Protein AF-A0A197K9C3-F1 (afdb_monomer_lite)

Sequence (88 aa):
NYPFKPNGQCVAGCTNKVGRAMFPNYSEDPKSPYFIQSLAYTFESGSPNTVKFMTDAGMCMGPCPIEELNLYRQQYDAQKAWYNANKS

Radius of gyration: 12.03 Å; chains: 1; bounding box: 29×26×28 Å

pLDDT: mean 96.78, std 2.85, range [79.25, 98.62]

Foldseek 3Di:
DQPADDFDPQLVVLLCVLLCVVPVQQDCPPPRPCNLVNCCCCQVPPDPSVVSSCVSSVVSCVPPDPVRVCSCVVCPVVNNVVSVVPSD

Secondary structure (DSSP, 8-state):
---SPPPPHHHHHHHHHHHHHH-TT----TTSTTHHHHHHHHH-TT-HHHHHHHHHHHHHHTTS-HHHHHHHHHHHHHHHHHHHHH--

Organism: NCBI:txid1314771

Structure (mmCIF, N/CA/C/O backbone):
data_AF-A0A197K9C3-F1
#
_entry.id   AF-A0A197K9C3-F1
#
loop_
_atom_site.group_PDB
_atom_site.id
_atom_site.type_symbol
_atom_site.label_atom_id
_atom_site.label_alt_id
_atom_site.label_comp_id
_atom_site.label_asym_id
_atom_site.label_entity_id
_atom_site.label_seq_id
_atom_site.pdbx_PDB_ins_code
_atom_site.Cartn_x
_atom_site.Cartn_y
_atom_site.Cartn_z
_atom_site.occupancy
_atom_site.B_iso_or_equiv
_atom_site.auth_seq_id
_atom_site.auth_comp_id
_atom_site.auth_asym_id
_atom_site.auth_atom_id
_atom_site.pdbx_PDB_model_num
ATOM 1 N N . ASN A 1 1 ? -14.500 9.836 -4.056 1.00 83.81 1 ASN A N 1
ATOM 2 C CA . ASN A 1 1 ? -13.873 9.301 -5.288 1.00 83.81 1 ASN A CA 1
ATOM 3 C C . ASN A 1 1 ? -12.380 9.145 -5.033 1.00 83.81 1 ASN A C 1
ATOM 5 O O . ASN A 1 1 ? -11.828 10.039 -4.401 1.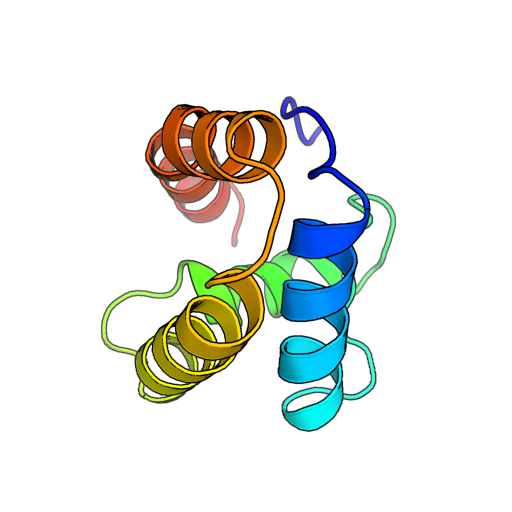00 83.81 1 ASN A O 1
ATOM 9 N N . TYR A 1 2 ? -11.753 8.048 -5.463 1.00 93.25 2 TYR A N 1
ATOM 10 C CA . TYR A 1 2 ? -10.316 7.805 -5.266 1.00 93.25 2 TYR A CA 1
ATOM 11 C C . TYR A 1 2 ? -9.531 8.367 -6.469 1.00 93.25 2 TYR A C 1
ATOM 13 O O . TYR A 1 2 ? -9.700 7.852 -7.573 1.00 93.25 2 TYR A O 1
ATOM 21 N N . PRO A 1 3 ? -8.739 9.448 -6.310 1.00 95.69 3 PRO A N 1
ATOM 22 C CA . PRO A 1 3 ? -8.201 10.218 -7.438 1.00 95.69 3 PRO A CA 1
ATOM 23 C C . PRO A 1 3 ? -6.835 9.731 -7.955 1.00 95.69 3 PRO A C 1
ATOM 25 O O . PRO A 1 3 ? -6.192 10.439 -8.729 1.00 95.69 3 PRO A O 1
ATOM 28 N N . PHE A 1 4 ? -6.357 8.567 -7.516 1.00 96.81 4 PHE A N 1
ATOM 29 C CA . PHE A 1 4 ? -5.004 8.091 -7.815 1.00 96.81 4 PHE A CA 1
ATOM 30 C C . PHE A 1 4 ? -4.987 7.092 -8.963 1.00 96.81 4 PHE A C 1
ATOM 32 O O . PHE A 1 4 ? -5.963 6.385 -9.221 1.00 96.81 4 PHE A O 1
ATOM 39 N N . LYS A 1 5 ? -3.847 7.024 -9.651 1.00 96.50 5 LYS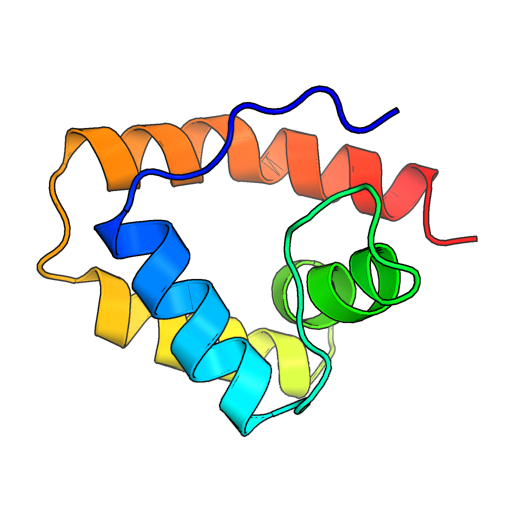 A N 1
ATOM 40 C CA . LYS A 1 5 ? -3.634 6.042 -10.710 1.00 96.50 5 LYS A CA 1
ATOM 41 C C . LYS A 1 5 ? -3.451 4.655 -10.089 1.00 96.50 5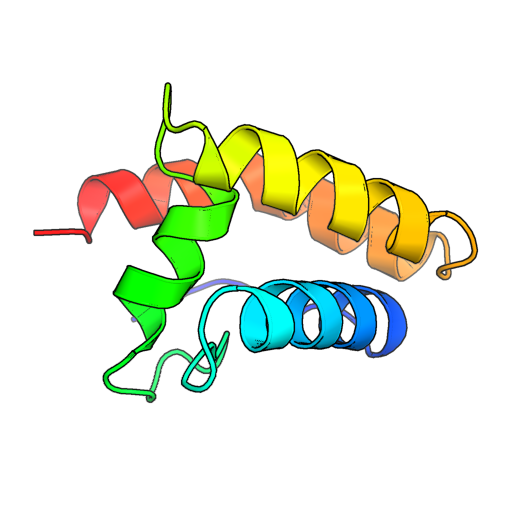 LYS A C 1
ATOM 43 O O . LYS A 1 5 ? -2.744 4.555 -9.080 1.00 96.50 5 LYS A O 1
ATOM 48 N N . PRO A 1 6 ? -4.012 3.598 -10.703 1.00 95.25 6 PRO A N 1
ATOM 49 C CA . PRO A 1 6 ? -3.698 2.229 -10.323 1.00 95.25 6 PRO A CA 1
ATOM 50 C C . PRO A 1 6 ? -2.189 1.985 -10.348 1.00 95.25 6 PRO A C 1
ATOM 52 O O . PRO A 1 6 ? -1.486 2.501 -11.222 1.00 95.25 6 PRO A O 1
ATOM 55 N N . ASN A 1 7 ? -1.704 1.183 -9.403 1.00 96.31 7 ASN A N 1
ATOM 56 C CA . ASN A 1 7 ? -0.339 0.677 -9.448 1.00 96.31 7 ASN A CA 1
ATOM 57 C C . ASN A 1 7 ? -0.137 -0.188 -10.702 1.00 96.31 7 ASN A C 1
ATOM 59 O O . ASN A 1 7 ? -1.088 -0.767 -11.235 1.00 96.31 7 ASN A O 1
ATOM 63 N N . GLY A 1 8 ? 1.110 -0.285 -11.166 1.00 96.50 8 GLY A N 1
ATOM 64 C CA . GLY A 1 8 ? 1.451 -1.223 -12.231 1.00 96.50 8 GLY A CA 1
ATOM 65 C C . GLY A 1 8 ? 1.274 -2.681 -11.791 1.00 96.50 8 GLY A C 1
ATOM 66 O O . GLY A 1 8 ? 1.032 -2.971 -10.616 1.00 96.50 8 GLY A O 1
ATOM 67 N N . GLN A 1 9 ? 1.343 -3.607 -12.749 1.00 97.88 9 GLN A N 1
ATOM 68 C CA . GLN A 1 9 ? 0.947 -5.000 -12.528 1.00 97.88 9 GLN A CA 1
ATOM 69 C C . GLN A 1 9 ? 1.813 -5.709 -11.480 1.00 97.88 9 GLN A C 1
ATOM 71 O O . GLN A 1 9 ? 1.286 -6.522 -10.721 1.00 97.88 9 GLN A O 1
ATOM 76 N N . CYS A 1 10 ? 3.112 -5.403 -11.405 1.00 98.44 10 CYS A N 1
ATOM 77 C CA . CYS A 1 10 ? 4.004 -6.018 -10.423 1.00 98.44 10 CYS A CA 1
ATOM 78 C C . CYS A 1 10 ? 3.704 -5.518 -9.007 1.00 98.44 10 CYS A C 1
ATOM 80 O O . CYS A 1 10 ? 3.459 -6.322 -8.103 1.00 98.44 10 CYS A O 1
ATOM 82 N N . VAL A 1 11 ? 3.647 -4.196 -8.818 1.00 98.50 11 VAL A N 1
ATOM 83 C CA . VAL A 1 11 ? 3.344 -3.579 -7.515 1.00 98.50 11 VAL A CA 1
ATOM 84 C C . VAL A 1 11 ? 1.953 -3.994 -7.037 1.00 98.50 11 VAL A C 1
ATOM 86 O O . VAL A 1 11 ? 1.822 -4.451 -5.902 1.00 98.50 11 VAL A O 1
ATOM 89 N N . ALA A 1 12 ? 0.941 -3.925 -7.911 1.00 97.88 12 ALA A N 1
ATOM 90 C CA . ALA A 1 12 ? -0.416 -4.379 -7.608 1.00 97.88 12 ALA A CA 1
ATOM 91 C C . ALA A 1 12 ? -0.460 -5.883 -7.290 1.00 97.88 12 ALA A C 1
ATOM 93 O O . ALA A 1 12 ? -1.194 -6.318 -6.405 1.00 97.88 12 ALA A O 1
ATOM 94 N N . GLY A 1 13 ? 0.331 -6.706 -7.983 1.00 98.25 13 GLY A N 1
ATOM 95 C CA . GLY A 1 13 ? 0.457 -8.131 -7.680 1.00 98.25 13 GLY A CA 1
ATOM 96 C C . GLY A 1 13 ? 0.994 -8.376 -6.268 1.00 98.25 13 GLY A C 1
ATOM 97 O O . GLY A 1 13 ? 0.465 -9.218 -5.540 1.00 98.25 13 GLY A O 1
ATOM 98 N N . CYS A 1 14 ? 2.000 -7.607 -5.851 1.00 98.56 14 CYS A N 1
ATOM 99 C CA . CYS A 1 14 ? 2.591 -7.705 -4.520 1.00 98.56 14 CYS A CA 1
ATOM 100 C C . CYS A 1 14 ? 1.653 -7.248 -3.400 1.00 98.56 14 CYS A C 1
ATOM 102 O O . CYS A 1 14 ? 1.473 -7.989 -2.429 1.00 98.56 14 CYS A O 1
ATOM 104 N N . THR A 1 15 ? 1.020 -6.080 -3.538 1.00 98.06 15 THR A N 1
ATOM 105 C CA . THR A 1 15 ? 0.037 -5.581 -2.560 1.00 98.06 15 THR A CA 1
ATOM 106 C C . THR A 1 15 ? -1.142 -6.541 -2.430 1.00 98.06 15 THR A C 1
ATOM 108 O O . THR A 1 15 ? -1.501 -6.912 -1.314 1.00 98.06 15 THR A O 1
ATOM 111 N N . ASN A 1 16 ? -1.685 -7.046 -3.546 1.00 98.06 16 ASN A N 1
ATOM 112 C CA . ASN A 1 16 ? -2.775 -8.024 -3.521 1.00 98.06 16 ASN A CA 1
ATOM 113 C C . ASN A 1 16 ? -2.355 -9.353 -2.888 1.00 98.06 16 ASN A C 1
ATOM 115 O O . ASN A 1 16 ? -3.117 -9.912 -2.102 1.00 98.06 16 ASN A O 1
ATOM 119 N N . LYS A 1 17 ? -1.163 -9.873 -3.202 1.00 98.25 17 LYS A N 1
ATOM 120 C CA . LYS A 1 17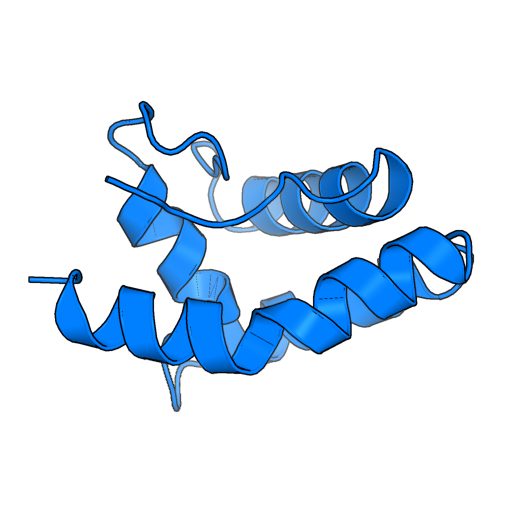 ? -0.670 -11.134 -2.628 1.00 98.25 17 LYS A CA 1
ATOM 121 C C . LYS A 1 17 ? -0.560 -11.047 -1.107 1.00 98.25 17 LYS A C 1
ATOM 123 O O . LYS A 1 17 ? -1.079 -11.914 -0.408 1.00 98.25 17 LYS A O 1
ATOM 128 N N . VAL A 1 18 ? 0.113 -10.015 -0.602 1.00 98.50 18 VAL A N 1
ATOM 129 C CA . VAL A 1 18 ? 0.329 -9.828 0.841 1.00 98.50 18 VAL A CA 1
ATOM 130 C C . VAL A 1 18 ? -0.979 -9.471 1.536 1.00 98.50 18 VAL A C 1
ATOM 132 O O . VAL A 1 18 ? -1.331 -10.079 2.545 1.00 98.50 18 VAL A O 1
ATOM 135 N N . GLY A 1 19 ? -1.745 -8.549 0.954 1.00 98.19 19 GLY A N 1
ATOM 136 C CA . GLY A 1 19 ? -3.035 -8.122 1.476 1.00 98.19 19 GLY A CA 1
ATOM 137 C C . GLY A 1 19 ? -4.010 -9.282 1.625 1.00 98.19 19 GLY A C 1
ATOM 138 O O . GLY A 1 19 ? -4.570 -9.462 2.700 1.00 98.19 19 GLY A O 1
ATOM 139 N N . ARG A 1 20 ? -4.141 -10.142 0.605 1.00 98.44 20 ARG A N 1
ATOM 140 C CA . ARG A 1 20 ? -5.029 -11.319 0.654 1.00 98.44 20 ARG A CA 1
ATOM 141 C C . ARG A 1 20 ? -4.577 -12.390 1.639 1.00 98.44 20 ARG A C 1
ATOM 143 O O . ARG A 1 20 ? -5.421 -13.101 2.177 1.00 98.44 20 ARG A O 1
ATOM 150 N N . ALA A 1 21 ? -3.275 -12.493 1.906 1.00 98.25 21 ALA A N 1
ATOM 151 C CA . ALA A 1 21 ? -2.758 -13.386 2.939 1.00 98.25 21 ALA A CA 1
ATOM 152 C C . ALA A 1 21 ? -3.124 -12.915 4.360 1.00 98.25 21 ALA A C 1
ATOM 154 O O . ALA A 1 21 ? -3.266 -13.741 5.257 1.00 98.25 21 ALA A O 1
ATOM 155 N N . MET A 1 22 ? -3.287 -11.604 4.570 1.00 97.81 22 MET A N 1
ATOM 156 C CA . MET A 1 22 ? -3.677 -11.022 5.863 1.00 97.81 22 MET A CA 1
ATOM 157 C C . MET A 1 22 ? -5.194 -10.833 5.993 1.00 97.81 22 MET A C 1
ATOM 159 O O . MET A 1 22 ? -5.748 -10.908 7.086 1.00 97.81 22 MET A O 1
ATOM 163 N N . PHE A 1 23 ? -5.866 -10.595 4.871 1.00 98.12 23 PHE A N 1
ATOM 164 C CA . PHE A 1 23 ? -7.288 -10.321 4.776 1.00 98.12 23 PHE A CA 1
ATOM 165 C C . PHE A 1 23 ? -7.827 -10.866 3.450 1.00 98.12 23 PHE A C 1
ATOM 167 O O . PHE A 1 23 ? -7.633 -10.232 2.417 1.00 98.12 23 PHE A O 1
ATOM 174 N N . PRO A 1 24 ? -8.535 -12.009 3.439 1.00 97.88 24 PRO A N 1
ATOM 175 C CA . PRO A 1 24 ? -8.961 -12.663 2.196 1.00 97.88 24 PRO A CA 1
ATOM 176 C C . PRO A 1 24 ? -9.754 -11.770 1.228 1.00 97.88 24 PRO A C 1
ATOM 178 O O . PRO A 1 24 ? -9.655 -11.941 0.016 1.00 97.88 24 PRO A O 1
ATOM 181 N N . ASN A 1 25 ? -10.489 -10.787 1.756 1.00 97.88 25 ASN A N 1
ATOM 182 C CA . ASN A 1 25 ? -11.285 -9.836 0.978 1.00 97.88 25 ASN A CA 1
ATOM 183 C C . ASN A 1 25 ? -10.512 -8.566 0.564 1.00 97.88 25 ASN A C 1
ATOM 185 O O . ASN A 1 25 ? -11.120 -7.599 0.102 1.00 97.88 25 ASN A O 1
ATOM 189 N N . TYR A 1 26 ? -9.188 -8.547 0.740 1.00 98.19 26 TYR A N 1
ATOM 190 C CA . TYR A 1 26 ? -8.343 -7.415 0.382 1.00 98.19 26 TYR A CA 1
ATOM 191 C C . TYR A 1 26 ? -8.524 -7.020 -1.085 1.00 98.19 26 TYR A C 1
ATOM 193 O O . TYR A 1 26 ? -8.448 -7.853 -1.996 1.00 98.19 26 TYR A O 1
ATOM 201 N N . SER A 1 27 ? -8.734 -5.725 -1.301 1.00 96.38 27 SER A N 1
ATOM 202 C CA . SER A 1 27 ? -8.984 -5.139 -2.607 1.00 96.38 27 SER A CA 1
ATOM 203 C C . SER A 1 27 ? -8.548 -3.679 -2.647 1.00 96.38 27 SER A C 1
ATOM 205 O O . SER A 1 27 ? -9.032 -2.860 -1.870 1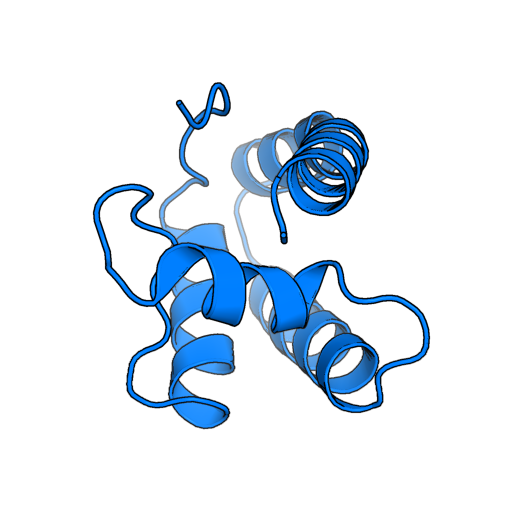.00 96.38 27 SER A O 1
ATOM 207 N N . GLU A 1 28 ? -7.716 -3.340 -3.629 1.00 93.69 28 GLU A N 1
ATOM 208 C CA . GLU A 1 28 ? -7.368 -1.954 -3.976 1.00 93.69 28 GLU A CA 1
ATOM 209 C C . GLU A 1 28 ? -8.334 -1.339 -5.011 1.00 93.69 28 GLU A C 1
ATOM 211 O O . GLU A 1 28 ? -8.139 -0.204 -5.437 1.00 93.69 28 GLU A O 1
ATOM 216 N N . ASP A 1 29 ? -9.389 -2.058 -5.423 1.00 94.50 29 ASP A N 1
ATOM 217 C CA . ASP A 1 29 ? -10.471 -1.476 -6.229 1.00 94.50 29 ASP A CA 1
ATOM 218 C C . ASP A 1 29 ? -11.300 -0.496 -5.374 1.00 94.50 29 ASP A C 1
ATOM 220 O O . ASP A 1 29 ? -11.934 -0.945 -4.412 1.00 94.50 29 ASP A O 1
ATOM 224 N N . PRO A 1 30 ? -11.371 0.804 -5.727 1.00 94.50 30 PRO A N 1
ATOM 225 C CA . PRO A 1 30 ? -12.152 1.798 -4.993 1.00 94.50 30 PRO A CA 1
ATOM 226 C C . PRO A 1 30 ? -13.668 1.563 -5.006 1.00 94.50 30 PRO A C 1
ATOM 228 O O . PRO A 1 30 ? -14.389 2.236 -4.270 1.00 94.50 30 PRO A O 1
ATOM 231 N N . LYS A 1 31 ? -14.174 0.638 -5.830 1.00 94.81 31 LYS A N 1
ATOM 232 C CA . LYS A 1 31 ? -15.582 0.211 -5.832 1.00 94.81 31 LYS A CA 1
ATOM 233 C C . LYS A 1 31 ? -15.861 -0.948 -4.875 1.00 94.81 31 LYS A C 1
ATOM 235 O O . LYS A 1 31 ? -17.024 -1.264 -4.635 1.00 94.81 31 LYS A O 1
ATOM 240 N N . SER A 1 32 ? -14.825 -1.602 -4.353 1.00 96.06 32 SER A N 1
ATOM 241 C CA . SER A 1 32 ? -14.988 -2.711 -3.416 1.00 96.06 32 SER A CA 1
ATOM 242 C C . SER A 1 32 ? -15.510 -2.212 -2.065 1.00 96.06 32 SER A C 1
ATOM 244 O O . SER A 1 32 ? -14.983 -1.226 -1.543 1.00 96.06 32 SER A O 1
ATOM 246 N N . PRO A 1 33 ? -16.460 -2.920 -1.420 1.00 96.88 33 PRO A N 1
ATOM 247 C CA . PRO A 1 33 ? -16.878 -2.593 -0.054 1.00 96.88 33 PRO A CA 1
ATOM 248 C C . PRO A 1 33 ? -15.733 -2.742 0.962 1.00 96.88 33 PRO A C 1
ATOM 250 O O . PRO A 1 33 ? -15.807 -2.212 2.065 1.00 96.88 33 PRO A O 1
ATOM 253 N N . TYR A 1 34 ? -14.657 -3.437 0.587 1.00 97.75 34 TYR A N 1
ATOM 254 C CA . TYR A 1 34 ? -13.489 -3.680 1.428 1.00 97.75 34 TYR A CA 1
ATOM 255 C C . TYR A 1 34 ? -12.335 -2.707 1.165 1.00 97.75 34 TYR A C 1
ATOM 257 O O . TYR A 1 34 ? -11.258 -2.874 1.737 1.00 97.75 34 TYR A O 1
ATOM 265 N N . PHE A 1 35 ? -12.528 -1.703 0.306 1.00 97.06 35 PHE A N 1
ATOM 266 C CA . PHE A 1 35 ? -11.461 -0.805 -0.130 1.00 97.06 35 PHE A CA 1
ATOM 267 C C . PHE A 1 35 ? -10.792 -0.056 1.030 1.00 97.06 35 PHE A C 1
ATOM 269 O O . PHE A 1 35 ? -9.589 -0.187 1.238 1.00 97.06 35 PHE A O 1
ATOM 276 N N . ILE A 1 36 ? -11.569 0.668 1.843 1.00 97.31 36 ILE A N 1
ATOM 277 C CA . ILE A 1 36 ? -11.038 1.431 2.988 1.00 97.31 36 ILE A CA 1
ATOM 278 C C . ILE A 1 36 ? -10.360 0.504 4.005 1.00 97.31 36 ILE A C 1
ATOM 280 O O . ILE A 1 36 ? -9.262 0.799 4.472 1.00 97.31 36 ILE A O 1
ATOM 284 N N . GLN A 1 37 ? -10.963 -0.654 4.288 1.00 97.38 37 GLN A N 1
ATOM 285 C CA . GLN A 1 37 ? -10.366 -1.660 5.170 1.00 97.38 37 GLN A CA 1
ATOM 286 C C . GLN A 1 37 ? -9.036 -2.197 4.618 1.00 97.38 37 GLN A C 1
ATOM 288 O O . GLN A 1 37 ? -8.109 -2.452 5.381 1.00 97.38 37 GLN A O 1
ATOM 293 N N . SER A 1 38 ? -8.923 -2.349 3.299 1.00 98.00 38 SER A N 1
ATOM 294 C CA . SER A 1 38 ? -7.692 -2.789 2.635 1.00 98.00 38 SER A CA 1
ATOM 295 C C . SER A 1 38 ? -6.602 -1.723 2.727 1.00 98.00 38 SER A C 1
ATOM 297 O O . SER A 1 38 ? -5.469 -2.040 3.080 1.00 98.00 38 SER A O 1
ATOM 299 N N . LEU A 1 39 ? -6.953 -0.451 2.510 1.00 97.62 39 LEU A N 1
ATOM 300 C CA . LEU A 1 39 ? -6.028 0.677 2.664 1.00 97.62 39 LEU A CA 1
ATOM 301 C C . LEU A 1 39 ? -5.476 0.810 4.092 1.00 97.62 39 LEU A C 1
ATOM 303 O O . LEU A 1 39 ? -4.346 1.267 4.266 1.00 97.62 39 LEU A O 1
ATOM 307 N N . ALA A 1 40 ? -6.218 0.367 5.112 1.00 97.88 40 ALA A N 1
ATOM 308 C CA . ALA A 1 40 ? -5.748 0.380 6.496 1.00 97.88 40 ALA A CA 1
ATOM 309 C C . ALA A 1 40 ? -4.477 -0.466 6.704 1.00 97.88 40 ALA A C 1
ATOM 311 O O . ALA A 1 40 ? -3.642 -0.097 7.525 1.00 97.88 40 ALA A O 1
ATOM 312 N N . TYR A 1 41 ? -4.278 -1.541 5.928 1.00 98.19 41 TYR A N 1
ATOM 313 C CA . TYR A 1 41 ? -3.042 -2.338 5.965 1.00 98.19 41 TYR A CA 1
ATOM 314 C C . TYR A 1 41 ? -1.823 -1.572 5.446 1.00 98.19 41 TYR A C 1
ATOM 316 O O . TYR A 1 41 ? -0.698 -1.940 5.747 1.00 98.19 41 TYR A O 1
ATOM 324 N N . THR A 1 42 ? -2.014 -0.512 4.668 1.00 97.12 42 THR A N 1
ATOM 325 C CA . THR A 1 42 ? -0.913 0.309 4.150 1.00 97.12 42 THR A CA 1
ATOM 326 C C . THR A 1 42 ? -0.748 1.591 4.965 1.00 97.12 42 THR A C 1
ATOM 328 O O . THR A 1 42 ? 0.373 2.030 5.217 1.00 97.12 42 THR A O 1
ATOM 331 N N . PHE A 1 43 ? -1.852 2.204 5.400 1.00 97.38 43 PHE A N 1
ATOM 332 C CA . PHE A 1 43 ? -1.847 3.594 5.862 1.00 97.38 43 PHE A CA 1
ATOM 333 C C . PHE A 1 43 ? -2.211 3.805 7.335 1.00 97.38 43 PHE A C 1
ATOM 335 O O . PHE A 1 43 ? -1.954 4.898 7.856 1.00 97.38 43 PHE A O 1
ATOM 342 N N . GLU A 1 44 ? -2.757 2.803 8.035 1.00 96.94 44 GLU A N 1
ATOM 343 C CA . GLU A 1 44 ? -3.113 2.968 9.447 1.00 96.94 44 GLU A CA 1
ATOM 344 C C . GLU A 1 44 ? -1.847 3.045 10.307 1.00 96.94 44 GLU A C 1
ATOM 346 O O . GLU A 1 44 ? -1.051 2.107 10.386 1.00 96.94 44 GLU A O 1
ATOM 351 N N . SER A 1 45 ? -1.618 4.198 10.930 1.00 91.31 45 SER A N 1
ATOM 352 C CA . SER A 1 45 ? -0.355 4.462 11.625 1.00 91.31 45 SER A CA 1
ATOM 353 C C . SER A 1 45 ? -0.322 3.756 12.981 1.00 91.31 45 SER A C 1
ATOM 355 O O . SER A 1 45 ? -1.329 3.683 13.675 1.00 91.31 45 SER A O 1
ATOM 357 N N . GLY A 1 46 ? 0.842 3.222 13.363 1.00 89.62 46 GLY A N 1
ATOM 358 C CA . GLY A 1 46 ? 1.016 2.511 14.638 1.00 89.62 46 GLY A CA 1
ATOM 359 C C . GLY A 1 46 ? 0.415 1.100 14.685 1.00 89.62 46 GLY A C 1
ATOM 360 O O . GLY A 1 46 ? 0.501 0.440 15.717 1.00 89.62 46 GLY A O 1
ATOM 361 N N . SER A 1 47 ? -0.161 0.610 13.585 1.00 93.75 47 SER A N 1
ATOM 362 C CA . SER A 1 47 ? -0.712 -0.743 13.511 1.00 93.75 47 SER A CA 1
ATOM 363 C C . SER A 1 47 ? 0.380 -1.790 13.231 1.00 93.75 47 SER A C 1
ATOM 365 O O . SER A 1 47 ? 1.140 -1.633 12.267 1.00 93.75 47 SER A O 1
ATOM 367 N N . PRO A 1 48 ? 0.430 -2.908 13.986 1.00 95.44 48 PRO A N 1
ATOM 368 C CA . PRO A 1 48 ? 1.286 -4.050 13.659 1.00 95.44 48 PRO A CA 1
ATOM 369 C C . PRO A 1 48 ? 1.008 -4.620 12.264 1.00 95.44 48 PRO A C 1
ATOM 371 O O . PRO A 1 48 ? 1.932 -5.056 11.576 1.00 95.44 48 PRO A O 1
ATOM 374 N N . ASN A 1 49 ? -0.253 -4.564 11.817 1.00 95.75 49 ASN A N 1
ATOM 375 C CA . ASN A 1 49 ? -0.629 -5.012 10.479 1.00 95.75 49 ASN A CA 1
ATOM 376 C C . ASN A 1 49 ? 0.002 -4.133 9.402 1.00 95.75 49 ASN A C 1
ATOM 378 O O . ASN A 1 49 ? 0.457 -4.663 8.395 1.00 95.75 49 ASN A O 1
ATOM 382 N N . THR A 1 50 ? 0.100 -2.824 9.640 1.00 97.25 50 THR A N 1
ATOM 383 C CA . THR A 1 50 ? 0.749 -1.905 8.702 1.00 97.25 50 THR A CA 1
ATOM 384 C C . THR A 1 50 ? 2.233 -2.188 8.573 1.00 97.25 50 THR A C 1
ATOM 386 O O . THR A 1 50 ? 2.751 -2.298 7.465 1.00 97.25 50 THR A O 1
ATOM 389 N N . VAL A 1 51 ? 2.924 -2.379 9.700 1.00 97.12 51 VAL A N 1
ATOM 390 C CA . VAL A 1 51 ? 4.354 -2.724 9.693 1.00 97.12 51 VAL A CA 1
ATOM 391 C C . VAL A 1 51 ? 4.591 -4.029 8.932 1.00 97.12 51 VAL A C 1
ATOM 393 O O . VAL A 1 51 ? 5.463 -4.087 8.062 1.00 97.12 51 VAL A O 1
ATOM 396 N N . LYS A 1 52 ? 3.794 -5.065 9.219 1.00 97.69 52 LYS A N 1
ATOM 397 C CA . LYS A 1 52 ? 3.908 -6.367 8.555 1.00 97.69 52 LYS A CA 1
ATOM 398 C C . LYS A 1 52 ? 3.614 -6.276 7.058 1.00 97.69 52 LYS A C 1
ATOM 400 O O . LYS A 1 52 ? 4.414 -6.758 6.261 1.00 97.69 52 LYS A O 1
ATOM 405 N N . PHE A 1 53 ? 2.510 -5.639 6.677 1.00 98.31 53 PHE A N 1
ATOM 406 C CA . PHE A 1 53 ? 2.132 -5.476 5.277 1.00 98.31 53 PHE A CA 1
ATOM 407 C C . PHE A 1 53 ? 3.217 -4.731 4.498 1.00 98.31 53 PHE A C 1
ATOM 409 O O . PHE A 1 53 ? 3.666 -5.218 3.467 1.00 98.31 53 PHE A O 1
ATOM 416 N N . MET A 1 54 ? 3.686 -3.588 5.007 1.00 97.38 54 MET A N 1
ATOM 417 C CA . MET A 1 54 ? 4.696 -2.774 4.326 1.00 97.38 54 MET A CA 1
ATOM 418 C C . MET A 1 54 ? 6.036 -3.500 4.191 1.00 97.38 54 MET A C 1
ATOM 420 O O . MET A 1 54 ? 6.697 -3.369 3.162 1.00 97.38 54 MET A O 1
ATOM 424 N N . THR A 1 55 ? 6.415 -4.299 5.191 1.00 98.00 55 THR A N 1
ATOM 425 C CA . THR A 1 55 ? 7.625 -5.131 5.138 1.00 98.00 55 THR A CA 1
ATOM 426 C C . THR A 1 55 ? 7.500 -6.207 4.060 1.00 98.00 55 THR A C 1
ATOM 428 O O . THR A 1 55 ? 8.319 -6.259 3.143 1.00 98.00 55 THR A O 1
ATOM 431 N N . ASP A 1 56 ? 6.452 -7.029 4.120 1.00 98.44 56 ASP A N 1
ATOM 432 C CA . ASP A 1 56 ? 6.278 -8.164 3.208 1.00 98.44 56 ASP A CA 1
ATOM 433 C C . ASP A 1 56 ? 6.027 -7.699 1.765 1.00 98.44 56 ASP A C 1
ATOM 435 O O . ASP A 1 56 ? 6.573 -8.260 0.809 1.00 98.44 56 ASP A O 1
ATOM 439 N N . ALA A 1 57 ? 5.221 -6.648 1.592 1.00 98.00 57 ALA A N 1
ATOM 440 C CA . ALA A 1 57 ? 4.948 -6.062 0.287 1.00 98.00 57 ALA A CA 1
ATOM 441 C C . ALA A 1 57 ? 6.211 -5.408 -0.283 1.00 98.00 57 ALA A C 1
ATOM 443 O O . ALA A 1 57 ? 6.528 -5.634 -1.447 1.00 98.00 57 ALA A O 1
ATOM 444 N N . GLY A 1 58 ? 6.986 -4.692 0.539 1.00 97.62 58 GLY A N 1
ATOM 445 C CA . GLY A 1 58 ? 8.273 -4.119 0.142 1.00 97.62 58 GLY A CA 1
ATOM 446 C C . GLY A 1 58 ? 9.286 -5.177 -0.306 1.00 97.62 58 GLY A C 1
ATOM 447 O O . GLY A 1 58 ? 9.942 -4.999 -1.332 1.00 97.62 58 GLY A O 1
ATOM 448 N N . MET A 1 59 ? 9.362 -6.314 0.397 1.00 98.19 59 MET A N 1
ATOM 449 C CA . MET A 1 59 ? 10.187 -7.458 -0.015 1.00 98.19 59 MET A CA 1
ATOM 450 C C . MET A 1 59 ? 9.730 -8.041 -1.356 1.00 98.19 59 MET A C 1
ATOM 452 O O . MET A 1 59 ? 10.560 -8.341 -2.211 1.00 98.19 59 MET A O 1
ATOM 456 N N . CYS A 1 60 ? 8.416 -8.173 -1.561 1.00 98.44 60 CYS A N 1
ATOM 457 C CA . CYS A 1 60 ? 7.859 -8.631 -2.833 1.00 98.44 60 CYS A CA 1
ATOM 458 C C . CYS A 1 60 ? 8.134 -7.652 -3.981 1.00 98.44 60 CYS A C 1
ATOM 460 O O . CYS A 1 60 ? 8.368 -8.094 -5.100 1.00 98.44 60 CYS A O 1
ATOM 462 N N . MET A 1 61 ? 8.114 -6.344 -3.709 1.00 98.31 61 MET A N 1
ATOM 463 C CA . MET A 1 61 ? 8.285 -5.280 -4.703 1.00 98.31 61 MET A CA 1
ATOM 464 C C . MET A 1 61 ? 9.734 -5.085 -5.166 1.00 98.31 61 MET A C 1
ATOM 466 O O . MET A 1 61 ? 9.951 -4.426 -6.179 1.00 98.31 61 MET A O 1
ATOM 470 N N . GLY A 1 62 ? 10.725 -5.646 -4.465 1.00 97.06 62 GLY A N 1
ATOM 471 C CA . GLY A 1 62 ? 12.151 -5.513 -4.797 1.00 97.06 62 GLY A CA 1
ATOM 472 C C . GLY A 1 62 ? 12.519 -5.699 -6.285 1.00 97.06 62 GLY A C 1
ATOM 473 O O . GLY A 1 62 ? 13.270 -4.875 -6.803 1.00 97.06 62 GLY A O 1
ATOM 474 N N . PRO A 1 63 ? 12.002 -6.724 -6.992 1.00 97.44 63 PRO A N 1
ATOM 475 C CA . PRO A 1 63 ? 12.262 -6.952 -8.413 1.00 97.44 63 PRO A CA 1
ATOM 476 C C . PRO A 1 63 ? 11.294 -6.226 -9.368 1.00 97.44 63 PRO A C 1
ATOM 478 O O . PRO A 1 63 ? 11.369 -6.456 -10.575 1.00 97.44 63 PRO A O 1
ATOM 481 N N . CYS A 1 64 ? 10.361 -5.400 -8.880 1.00 98.44 64 CYS A N 1
ATOM 482 C CA . CYS A 1 64 ? 9.404 -4.724 -9.756 1.00 98.44 64 CYS A CA 1
ATOM 483 C C . CYS A 1 64 ? 10.066 -3.654 -10.644 1.00 98.44 64 CYS A C 1
ATOM 485 O O . CYS A 1 64 ? 11.069 -3.057 -10.241 1.00 98.44 64 CYS A O 1
ATOM 487 N N . PRO A 1 65 ? 9.490 -3.361 -11.830 1.00 98.62 65 PRO A N 1
ATOM 488 C CA . PRO A 1 65 ? 9.993 -2.310 -12.710 1.00 98.62 65 PRO A CA 1
ATOM 489 C C . PRO A 1 65 ? 10.087 -0.959 -11.998 1.00 98.62 65 PRO A C 1
ATOM 491 O O . PRO A 1 65 ? 9.209 -0.587 -11.209 1.00 98.62 65 PRO A O 1
ATOM 494 N N . ILE A 1 66 ? 11.145 -0.205 -12.296 1.00 97.88 66 ILE A N 1
ATOM 495 C CA . ILE A 1 66 ? 11.439 1.051 -11.601 1.00 97.88 66 ILE A CA 1
ATOM 496 C C . ILE A 1 66 ? 10.333 2.091 -11.805 1.00 97.88 66 ILE A C 1
ATOM 498 O O . ILE A 1 66 ? 10.039 2.864 -10.895 1.00 97.88 66 ILE A O 1
ATOM 502 N N . GLU A 1 67 ? 9.667 2.081 -12.958 1.00 98.19 67 GLU A N 1
ATOM 503 C CA . GLU A 1 67 ? 8.546 2.958 -13.284 1.00 98.19 67 GLU A CA 1
ATOM 504 C C . GLU A 1 67 ? 7.348 2.709 -12.361 1.00 98.19 67 GLU A C 1
ATOM 506 O O . GLU A 1 67 ? 6.723 3.661 -11.892 1.00 98.19 67 GLU A O 1
ATOM 511 N N . GLU A 1 68 ? 7.056 1.444 -12.040 1.00 98.44 68 GLU A N 1
ATOM 512 C CA . GLU A 1 68 ? 5.976 1.096 -11.114 1.00 98.44 68 GLU A CA 1
ATOM 513 C C . GLU A 1 68 ? 6.321 1.489 -9.676 1.00 98.44 68 GLU A C 1
ATOM 515 O O . GLU A 1 68 ? 5.487 2.057 -8.969 1.00 98.44 68 GLU A O 1
ATOM 520 N N . LEU A 1 69 ? 7.566 1.241 -9.252 1.00 98.31 69 LEU A N 1
ATOM 521 C CA . LEU A 1 69 ? 8.057 1.648 -7.933 1.00 98.31 69 LEU A CA 1
ATOM 522 C C . LEU A 1 69 ? 8.027 3.171 -7.768 1.00 98.31 69 LEU A C 1
ATOM 524 O O . LEU A 1 69 ? 7.662 3.678 -6.706 1.00 98.31 69 LEU A O 1
ATOM 528 N N . ASN A 1 70 ? 8.395 3.908 -8.815 1.00 98.31 70 ASN A N 1
ATOM 529 C CA . ASN A 1 70 ? 8.341 5.364 -8.826 1.00 98.31 70 ASN A CA 1
ATOM 530 C C . ASN A 1 70 ? 6.900 5.864 -8.732 1.00 98.31 70 ASN A C 1
ATOM 532 O O . ASN A 1 70 ? 6.629 6.735 -7.909 1.00 98.31 70 ASN A O 1
ATOM 536 N N . LEU A 1 71 ? 5.972 5.289 -9.504 1.00 98.00 71 LEU A N 1
ATOM 537 C CA . LEU A 1 71 ? 4.555 5.640 -9.422 1.00 98.00 71 LEU A CA 1
ATOM 538 C C . LEU A 1 71 ? 3.981 5.374 -8.021 1.00 98.00 71 LEU A C 1
ATOM 540 O O . LEU A 1 71 ? 3.280 6.227 -7.477 1.00 98.00 71 LEU A O 1
ATOM 544 N N . TYR A 1 72 ? 4.301 4.224 -7.420 1.00 97.50 72 TYR A N 1
ATOM 545 C CA . TYR A 1 72 ? 3.875 3.883 -6.061 1.00 97.50 72 TYR A CA 1
ATOM 546 C C . TYR A 1 72 ? 4.362 4.924 -5.043 1.00 97.50 72 TYR A C 1
ATOM 548 O O . TYR A 1 72 ? 3.569 5.484 -4.287 1.00 97.50 72 TYR A O 1
ATOM 556 N N . ARG A 1 73 ? 5.660 5.257 -5.074 1.00 97.25 73 ARG A N 1
ATOM 557 C CA . ARG A 1 73 ? 6.276 6.238 -4.162 1.00 97.25 73 ARG A CA 1
ATOM 558 C C . ARG A 1 73 ? 5.729 7.651 -4.358 1.00 97.25 73 ARG A C 1
ATOM 560 O O . ARG A 1 73 ? 5.433 8.320 -3.376 1.00 97.25 73 ARG A O 1
ATOM 567 N N . GLN A 1 74 ? 5.570 8.096 -5.605 1.00 98.25 74 GLN A N 1
ATOM 568 C CA . GLN A 1 74 ? 5.089 9.445 -5.932 1.00 98.25 74 GLN A CA 1
ATOM 569 C C . GLN A 1 74 ? 3.680 9.719 -5.400 1.00 98.25 74 GLN A C 1
ATOM 571 O O . GLN A 1 74 ? 3.359 10.856 -5.065 1.00 98.25 74 GLN A O 1
ATOM 576 N N . GLN A 1 75 ? 2.833 8.691 -5.338 1.00 97.31 75 GLN A N 1
ATOM 577 C CA . GLN A 1 75 ? 1.446 8.827 -4.898 1.00 97.31 75 GLN A CA 1
ATOM 578 C C . GLN A 1 75 ? 1.260 8.528 -3.403 1.00 97.31 75 GLN A C 1
ATOM 580 O O . GLN A 1 75 ? 0.211 8.869 -2.862 1.00 97.31 75 GLN A O 1
ATOM 585 N N . TYR A 1 76 ? 2.246 7.917 -2.733 1.00 97.19 76 TYR A N 1
ATOM 586 C CA . TYR A 1 76 ? 2.100 7.333 -1.394 1.00 97.19 76 TYR A CA 1
ATOM 587 C C . TYR A 1 76 ? 1.595 8.328 -0.340 1.00 97.19 76 TYR A C 1
ATOM 589 O O . TYR A 1 76 ? 0.581 8.081 0.313 1.00 97.19 76 TYR A O 1
ATOM 597 N N . ASP A 1 77 ? 2.255 9.480 -0.199 1.00 97.81 77 ASP A N 1
ATOM 598 C CA . ASP A 1 77 ? 1.888 10.467 0.825 1.00 97.81 77 ASP A CA 1
ATOM 599 C C . ASP A 1 77 ? 0.508 11.076 0.562 1.00 97.81 77 ASP A C 1
ATOM 601 O O . ASP A 1 77 ? -0.294 11.256 1.483 1.00 97.81 77 ASP A O 1
ATOM 605 N N . ALA A 1 78 ? 0.191 11.332 -0.708 1.00 98.12 78 ALA A N 1
ATOM 606 C CA . ALA A 1 78 ? -1.110 11.852 -1.104 1.00 98.12 78 ALA A CA 1
ATOM 607 C C . ALA A 1 78 ? -2.226 10.814 -0.883 1.00 98.12 78 ALA A C 1
ATOM 609 O O . ALA A 1 78 ? -3.302 11.166 -0.396 1.00 98.12 78 ALA A O 1
ATOM 610 N N . GLN A 1 79 ? -1.968 9.531 -1.160 1.00 97.94 79 GLN A N 1
ATOM 611 C CA . GLN A 1 79 ? -2.890 8.433 -0.859 1.00 97.94 79 GLN A CA 1
ATOM 612 C C . GLN A 1 79 ? -3.123 8.289 0.644 1.00 97.94 79 GLN A C 1
ATOM 614 O O . GLN A 1 79 ? -4.271 8.165 1.070 1.00 97.94 79 GLN A O 1
ATOM 619 N N . LYS A 1 80 ? -2.063 8.376 1.459 1.00 97.38 80 LYS A N 1
ATOM 620 C CA . LYS A 1 80 ? -2.168 8.350 2.923 1.00 97.38 80 LYS A CA 1
ATOM 621 C C . LYS A 1 80 ? -3.003 9.518 3.451 1.00 97.38 80 LYS A C 1
ATOM 623 O O . LYS A 1 80 ? -3.867 9.318 4.305 1.00 97.38 80 LYS A O 1
ATOM 628 N N . ALA A 1 81 ? -2.774 10.730 2.945 1.00 98.12 81 ALA A N 1
ATOM 629 C CA . ALA A 1 81 ? -3.559 11.907 3.311 1.00 98.12 81 ALA A CA 1
ATOM 630 C C . ALA A 1 81 ? -5.0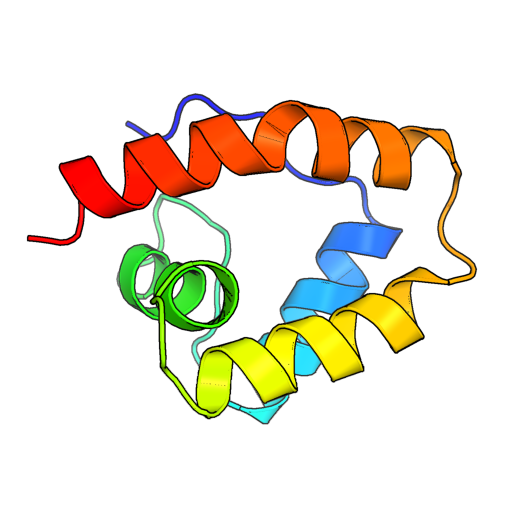40 11.736 2.937 1.00 98.12 81 ALA A C 1
ATOM 632 O O . ALA A 1 81 ? -5.919 11.998 3.759 1.00 98.12 81 ALA A O 1
ATOM 633 N N . TRP A 1 82 ? -5.315 11.225 1.733 1.00 97.62 82 TRP A N 1
ATOM 634 C CA . TRP A 1 82 ? -6.675 10.922 1.294 1.00 97.62 82 TRP A CA 1
ATOM 635 C C . TRP A 1 82 ? -7.338 9.864 2.180 1.00 97.62 82 TRP A C 1
ATOM 637 O O . TRP A 1 82 ? -8.456 10.086 2.636 1.00 97.62 82 TRP A O 1
ATOM 647 N N . TYR A 1 83 ? -6.652 8.758 2.485 1.00 97.44 83 TYR A N 1
ATOM 648 C CA . TYR A 1 83 ? -7.161 7.720 3.386 1.00 97.44 83 TYR A CA 1
ATOM 649 C C . TYR A 1 83 ? -7.558 8.314 4.739 1.00 97.44 83 TYR A C 1
ATOM 651 O O . TYR A 1 83 ? -8.692 8.141 5.174 1.00 97.44 83 TYR A O 1
ATOM 659 N N . ASN A 1 84 ? -6.677 9.094 5.370 1.00 97.25 84 ASN A N 1
ATOM 660 C CA . ASN A 1 84 ? -6.967 9.707 6.668 1.00 97.25 84 ASN A CA 1
ATOM 661 C C . ASN A 1 84 ? -8.179 10.649 6.634 1.00 97.25 84 ASN A C 1
ATOM 663 O O . ASN A 1 84 ? -8.914 10.713 7.614 1.00 97.25 84 ASN A O 1
ATOM 667 N N . ALA A 1 85 ? -8.403 11.344 5.517 1.00 97.12 85 ALA A N 1
ATOM 668 C CA . ALA A 1 85 ? -9.557 12.219 5.332 1.00 97.12 85 ALA A CA 1
ATOM 669 C C . ALA A 1 85 ? -10.866 11.472 5.002 1.00 97.12 85 ALA A C 1
ATOM 671 O O . ALA A 1 85 ? -11.931 12.075 5.086 1.00 97.12 85 ALA A O 1
ATOM 672 N N . ASN A 1 86 ? -10.804 10.195 4.601 1.00 96.00 86 ASN A N 1
ATOM 673 C CA . ASN A 1 86 ? -11.953 9.439 4.074 1.00 96.00 86 ASN A CA 1
ATOM 674 C C . ASN A 1 86 ? -12.220 8.108 4.804 1.00 96.00 86 ASN A C 1
ATOM 676 O O . ASN A 1 86 ? -13.109 7.371 4.391 1.00 96.00 86 ASN A O 1
ATOM 680 N N . LYS A 1 87 ? -11.466 7.764 5.857 1.00 93.06 87 LYS A N 1
ATOM 681 C CA . LYS A 1 87 ? -11.596 6.479 6.573 1.00 93.06 87 LYS A CA 1
ATOM 682 C C . LYS A 1 87 ? -12.776 6.389 7.558 1.00 93.06 87 LYS A C 1
ATOM 684 O O . LYS A 1 87 ? -12.870 5.391 8.266 1.00 93.06 87 LYS A O 1
ATOM 689 N N . SER A 1 88 ? -13.588 7.445 7.664 1.00 79.25 88 SER A N 1
ATOM 690 C CA . SER A 1 88 ? -14.714 7.570 8.607 1.00 79.25 88 SER A CA 1
ATOM 691 C C . SER A 1 88 ? -15.947 6.785 8.180 1.00 79.25 88 SER A C 1
ATOM 693 O O . SER A 1 88 ? -16.251 6.789 6.968 1.00 79.25 88 SER A O 1
#